Protein AF-A0A1G3IFW0-F1 (afdb_monomer)

Structure (mmCIF, N/CA/C/O backbone):
data_AF-A0A1G3IFW0-F1
#
_entry.id   AF-A0A1G3IFW0-F1
#
loop_
_atom_site.group_PDB
_atom_site.id
_atom_site.type_symbol
_atom_site.label_atom_id
_atom_site.label_alt_id
_atom_site.label_comp_id
_atom_site.label_asym_id
_atom_site.label_entity_id
_atom_site.label_seq_id
_atom_site.pdbx_PDB_ins_code
_atom_site.Cartn_x
_atom_site.Cartn_y
_atom_site.Cartn_z
_atom_site.occupancy
_atom_site.B_iso_or_equiv
_atom_site.auth_seq_id
_atom_site.auth_comp_id
_atom_site.auth_asym_id
_atom_site.auth_atom_id
_atom_site.pdbx_PDB_model_num
ATOM 1 N N . MET A 1 1 ? -4.542 8.418 1.727 1.00 66.94 1 MET A N 1
ATOM 2 C CA . MET A 1 1 ? -5.024 7.397 2.694 1.00 66.94 1 MET A CA 1
ATOM 3 C C . MET A 1 1 ? -3.817 6.764 3.366 1.00 66.94 1 MET A C 1
ATOM 5 O O . MET A 1 1 ? -2.905 6.359 2.661 1.00 66.94 1 MET A O 1
ATOM 9 N N . THR A 1 2 ? -3.795 6.661 4.694 1.00 88.00 2 THR A N 1
ATOM 10 C CA . THR A 1 2 ? -2.647 6.085 5.414 1.00 88.00 2 THR A CA 1
ATOM 11 C C . THR A 1 2 ? -2.988 4.692 5.927 1.00 88.00 2 THR A C 1
ATOM 13 O O . THR A 1 2 ? -3.909 4.542 6.724 1.00 88.00 2 THR A O 1
ATOM 16 N N . ILE A 1 3 ? -2.222 3.674 5.521 1.00 90.44 3 ILE A N 1
ATOM 17 C CA . ILE A 1 3 ? -2.316 2.327 6.105 1.00 90.44 3 ILE A CA 1
ATOM 18 C C . ILE A 1 3 ? -1.508 2.322 7.412 1.00 90.44 3 ILE A C 1
ATOM 20 O O . ILE A 1 3 ? -0.302 2.582 7.355 1.00 90.44 3 ILE A O 1
ATOM 24 N N . PRO A 1 4 ? -2.102 2.034 8.587 1.00 94.00 4 PRO A N 1
ATOM 25 C CA . PRO A 1 4 ? -1.381 2.029 9.859 1.00 94.00 4 PRO A CA 1
ATOM 26 C C . PRO A 1 4 ? -0.168 1.090 9.853 1.00 94.00 4 PRO A C 1
ATOM 28 O O . PRO A 1 4 ? -0.216 0.004 9.278 1.00 94.00 4 PRO A O 1
ATOM 31 N N . LYS A 1 5 ? 0.909 1.473 10.554 1.00 93.12 5 LYS A N 1
ATOM 32 C CA . LYS A 1 5 ? 2.176 0.715 10.590 1.00 93.12 5 LYS A CA 1
ATOM 33 C C . LYS A 1 5 ? 1.979 -0.766 10.941 1.00 93.12 5 LYS A C 1
ATOM 35 O O . LYS A 1 5 ? 2.499 -1.621 10.238 1.00 93.12 5 LYS A O 1
ATOM 40 N N . LYS A 1 6 ? 1.153 -1.053 11.954 1.00 94.69 6 LYS A N 1
ATOM 41 C CA . LYS A 1 6 ? 0.834 -2.426 12.382 1.00 94.69 6 LYS A CA 1
ATOM 42 C C . LYS A 1 6 ? 0.224 -3.271 11.261 1.00 94.69 6 LYS A C 1
ATOM 44 O O . LYS A 1 6 ? 0.537 -4.447 11.146 1.00 94.69 6 LYS A O 1
ATOM 49 N N . VAL A 1 7 ? -0.633 -2.667 10.434 1.00 92.75 7 VAL A N 1
ATOM 50 C CA . VAL A 1 7 ? -1.253 -3.355 9.295 1.00 92.75 7 VAL A CA 1
ATOM 51 C C . VAL A 1 7 ? -0.203 -3.617 8.220 1.00 92.75 7 VAL A C 1
ATOM 53 O O . VAL A 1 7 ? -0.108 -4.741 7.746 1.00 92.75 7 VAL A O 1
ATOM 56 N N . ARG A 1 8 ? 0.638 -2.626 7.889 1.00 93.00 8 ARG A N 1
ATOM 57 C CA . ARG A 1 8 ? 1.712 -2.803 6.894 1.00 93.00 8 ARG A CA 1
ATOM 58 C C . ARG A 1 8 ? 2.666 -3.936 7.267 1.00 93.00 8 ARG A C 1
ATOM 60 O O . ARG A 1 8 ? 2.980 -4.763 6.421 1.00 93.00 8 ARG A O 1
ATOM 67 N N . GLU A 1 9 ? 3.086 -3.991 8.528 1.00 93.94 9 GLU A N 1
ATOM 68 C CA . GLU A 1 9 ? 3.983 -5.036 9.033 1.00 93.94 9 GLU A CA 1
ATOM 69 C C . GLU A 1 9 ? 3.332 -6.424 8.987 1.00 93.94 9 GLU A C 1
ATOM 71 O O . GLU A 1 9 ? 3.983 -7.380 8.572 1.00 93.94 9 GLU A O 1
ATOM 76 N N . ALA A 1 10 ? 2.044 -6.530 9.333 1.00 93.69 10 ALA A N 1
ATOM 77 C CA . ALA A 1 10 ? 1.314 -7.799 9.350 1.00 93.69 10 ALA A CA 1
ATOM 78 C C . ALA A 1 10 ? 1.185 -8.461 7.967 1.00 93.69 10 ALA A C 1
ATOM 80 O O . ALA A 1 10 ? 1.076 -9.681 7.888 1.00 93.69 10 ALA A O 1
ATOM 81 N N . ILE A 1 11 ? 1.192 -7.671 6.889 1.00 91.12 11 ILE A N 1
ATOM 82 C CA . ILE A 1 11 ? 1.101 -8.171 5.507 1.00 91.12 11 ILE A CA 1
ATOM 83 C C . ILE A 1 11 ? 2.361 -7.885 4.676 1.00 91.12 11 ILE A C 1
ATOM 85 O O . ILE A 1 11 ? 2.321 -7.959 3.448 1.00 91.12 11 ILE A O 1
ATOM 89 N N . HIS A 1 12 ? 3.483 -7.583 5.341 1.00 91.75 12 HIS A N 1
ATOM 90 C CA . HIS A 1 12 ? 4.795 -7.353 4.723 1.00 91.75 12 HIS A CA 1
ATOM 91 C C . HIS A 1 12 ? 4.778 -6.320 3.579 1.00 91.75 12 HIS A C 1
ATOM 93 O O . HIS A 1 12 ? 5.384 -6.532 2.521 1.00 91.75 12 HIS A O 1
ATOM 99 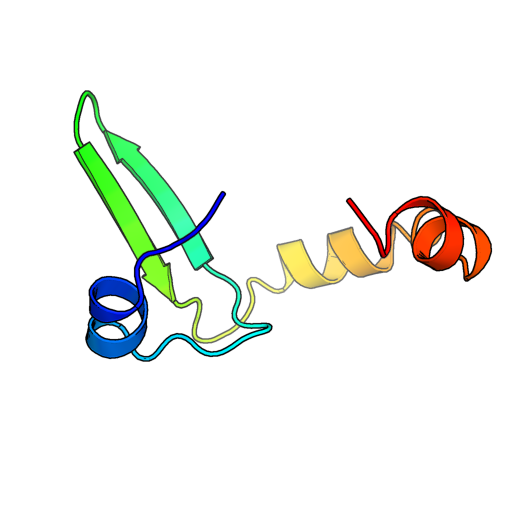N N . LEU A 1 13 ? 4.063 -5.211 3.797 1.00 92.31 13 LEU A N 1
ATOM 100 C CA . LEU A 1 13 ? 4.021 -4.071 2.886 1.00 92.31 13 LEU A CA 1
ATOM 101 C C . LEU A 1 13 ? 5.180 -3.102 3.125 1.00 92.31 13 LEU A C 1
ATOM 103 O O . LEU A 1 13 ? 5.414 -2.638 4.244 1.00 92.31 13 LEU A O 1
ATOM 107 N N . SER A 1 14 ? 5.810 -2.723 2.025 1.00 90.25 14 SER A N 1
ATOM 108 C CA . SER A 1 14 ? 6.832 -1.694 1.890 1.00 90.25 14 SER A CA 1
ATOM 109 C C . SER A 1 14 ? 6.311 -0.547 1.020 1.00 90.25 14 SER A C 1
ATOM 111 O O . SER A 1 14 ? 5.321 -0.684 0.300 1.00 90.25 14 SER A O 1
ATOM 113 N N . ALA A 1 15 ? 6.974 0.609 1.083 1.00 86.81 15 ALA A N 1
ATOM 114 C CA . ALA A 1 15 ? 6.682 1.703 0.160 1.00 86.81 15 ALA A CA 1
ATOM 115 C C . ALA A 1 15 ? 6.895 1.240 -1.293 1.00 86.81 15 ALA A C 1
ATOM 117 O O . ALA A 1 15 ? 7.883 0.567 -1.583 1.00 86.81 15 ALA A O 1
ATOM 118 N N . GLY A 1 16 ? 5.958 1.584 -2.179 1.00 84.19 16 GLY A N 1
ATOM 119 C CA . GLY A 1 16 ? 5.964 1.157 -3.581 1.00 84.19 16 GLY A CA 1
ATOM 120 C C . GLY A 1 16 ? 5.282 -0.189 -3.861 1.00 84.19 16 GLY A C 1
ATOM 121 O O . GLY A 1 16 ? 5.124 -0.544 -5.026 1.00 84.19 16 GLY A O 1
ATOM 122 N N . ASP A 1 17 ? 4.837 -0.932 -2.841 1.00 86.81 17 ASP A N 1
ATOM 123 C CA . ASP A 1 17 ? 4.032 -2.136 -3.066 1.00 86.81 17 ASP A CA 1
ATOM 124 C C . ASP A 1 17 ? 2.623 -1.795 -3.570 1.00 86.81 17 ASP A C 1
ATOM 126 O O . ASP A 1 17 ? 1.957 -0.891 -3.062 1.00 86.81 17 ASP A O 1
ATOM 130 N N . VAL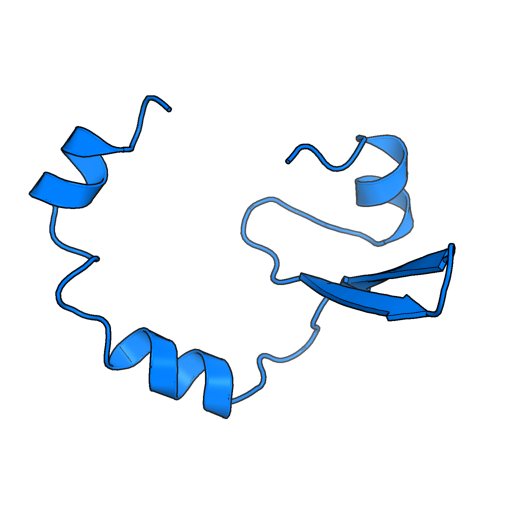 A 1 18 ? 2.130 -2.598 -4.515 1.00 84.75 18 VAL A N 1
ATOM 131 C CA . VAL A 1 18 ? 0.744 -2.526 -4.993 1.00 84.75 18 VAL A CA 1
ATOM 132 C C . VAL A 1 18 ? -0.159 -3.358 -4.083 1.00 84.75 18 VAL A C 1
ATOM 134 O O . VAL A 1 18 ? 0.150 -4.507 -3.745 1.00 84.75 18 VAL A O 1
ATOM 137 N N . VAL A 1 19 ? -1.302 -2.784 -3.705 1.00 88.62 19 VAL A N 1
ATOM 138 C CA . VAL A 1 19 ? -2.289 -3.408 -2.817 1.00 88.62 19 VAL A CA 1
ATOM 139 C C . VAL A 1 19 ? -3.634 -3.482 -3.526 1.00 88.62 19 VAL A C 1
ATOM 141 O O . VAL A 1 19 ? -4.127 -2.472 -4.019 1.00 88.62 19 VAL A O 1
ATOM 144 N N . ALA A 1 20 ? -4.232 -4.671 -3.553 1.00 87.06 20 ALA A N 1
ATOM 145 C CA . ALA A 1 20 ? -5.626 -4.839 -3.941 1.00 87.06 20 ALA A CA 1
ATOM 146 C C . ALA A 1 20 ? -6.527 -4.535 -2.737 1.00 87.06 20 ALA A C 1
ATOM 148 O O . ALA A 1 20 ? -6.232 -4.969 -1.616 1.00 87.06 20 ALA A O 1
ATOM 149 N N . VAL A 1 21 ? -7.599 -3.783 -2.985 1.00 90.44 21 VAL A N 1
ATOM 150 C CA . VAL A 1 21 ? -8.599 -3.406 -1.984 1.00 90.44 21 VAL A CA 1
ATOM 151 C C . VAL A 1 21 ? -9.953 -3.911 -2.454 1.00 90.44 21 VAL A C 1
ATOM 153 O O . VAL A 1 21 ? -10.455 -3.447 -3.473 1.00 90.44 21 VAL A O 1
ATOM 156 N N . ASP A 1 22 ? -10.540 -4.826 -1.693 1.00 91.06 22 ASP A N 1
ATOM 157 C CA . ASP A 1 22 ? -11.873 -5.364 -1.960 1.00 91.06 22 ASP A CA 1
ATOM 158 C C . ASP A 1 22 ? -12.821 -4.963 -0.825 1.00 91.06 22 ASP A C 1
ATOM 160 O O . ASP A 1 22 ? -12.439 -4.979 0.353 1.00 91.06 22 ASP A O 1
ATOM 164 N N . VAL A 1 23 ? -14.053 -4.594 -1.184 1.00 94.25 23 VAL A N 1
ATOM 165 C CA . VAL A 1 23 ? -15.085 -4.123 -0.251 1.00 94.25 23 VAL A CA 1
ATOM 166 C C . VAL A 1 23 ? -16.308 -5.026 -0.341 1.00 94.25 23 VAL A C 1
ATOM 168 O O . VAL A 1 23 ? -16.919 -5.151 -1.400 1.00 94.25 23 VAL A O 1
ATOM 171 N N . 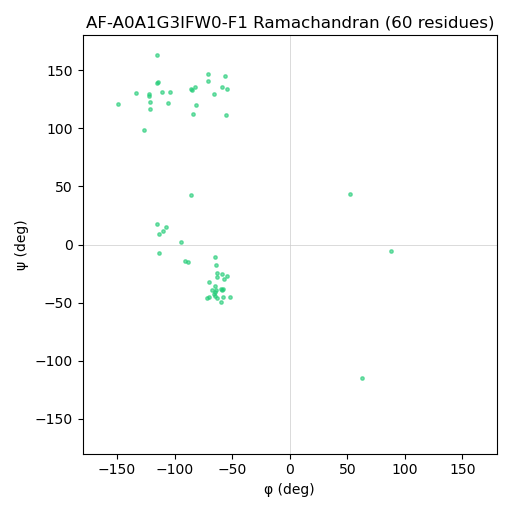GLU A 1 24 ? -16.694 -5.607 0.790 1.00 95.44 24 GLU A N 1
ATOM 172 C CA . GLU A 1 24 ? -17.893 -6.429 0.939 1.00 95.44 24 GLU A CA 1
ATOM 173 C C . GLU A 1 24 ? -18.727 -5.887 2.103 1.00 95.44 24 GLU A C 1
ATOM 175 O O . GLU A 1 24 ? -18.441 -6.146 3.273 1.00 95.44 24 GLU A O 1
ATOM 180 N N . GLY A 1 25 ? -19.754 -5.094 1.784 1.00 95.31 25 GLY A N 1
ATOM 181 C CA . GLY A 1 25 ? -20.594 -4.444 2.791 1.00 95.31 25 GLY A CA 1
ATOM 182 C C . GLY A 1 25 ? -19.796 -3.469 3.660 1.00 95.31 25 GLY A C 1
ATOM 183 O O . GLY A 1 25 ? -19.308 -2.453 3.168 1.00 95.31 25 GLY A O 1
ATOM 184 N N . ASP A 1 26 ? -19.678 -3.775 4.952 1.00 95.50 26 ASP A N 1
ATOM 185 C CA . ASP A 1 26 ? -18.915 -3.007 5.944 1.00 95.50 26 ASP A CA 1
ATOM 186 C C . ASP A 1 26 ? -17.478 -3.521 6.145 1.00 95.50 26 ASP A C 1
ATOM 188 O O . ASP A 1 26 ? -16.725 -2.984 6.964 1.00 95.50 26 ASP A O 1
ATOM 192 N N . ARG A 1 27 ? -17.068 -4.545 5.387 1.00 94.62 27 ARG A N 1
ATOM 193 C CA . ARG A 1 27 ? -15.743 -5.152 5.482 1.00 94.62 27 ARG A CA 1
ATOM 194 C C . ARG A 1 27 ? -14.848 -4.719 4.328 1.00 94.62 27 ARG A C 1
ATOM 196 O O . ARG A 1 27 ? -15.205 -4.832 3.161 1.00 94.62 27 ARG A O 1
ATOM 203 N N . VAL A 1 28 ? -13.632 -4.303 4.676 1.00 93.31 28 VAL A N 1
ATOM 204 C CA . VAL A 1 28 ? -12.550 -4.031 3.723 1.00 93.31 28 VAL A CA 1
ATOM 205 C C . VAL A 1 28 ? -11.472 -5.092 3.886 1.00 93.31 28 VAL A C 1
ATOM 207 O O . VAL A 1 28 ? -11.029 -5.369 5.006 1.00 93.31 28 VAL A O 1
ATOM 210 N N . SER A 1 29 ? -11.032 -5.677 2.776 1.00 92.00 29 SER A N 1
ATOM 211 C CA . SER A 1 29 ? -9.884 -6.580 2.744 1.00 92.00 29 SER A CA 1
ATOM 212 C C . SER A 1 29 ? -8.744 -5.971 1.929 1.00 92.00 29 SER A C 1
ATOM 214 O O . SER A 1 29 ? -8.962 -5.311 0.916 1.00 92.00 29 SER A O 1
ATOM 216 N N . LEU A 1 30 ? -7.520 -6.147 2.429 1.00 90.94 30 LEU A N 1
ATOM 217 C CA . LEU A 1 30 ? -6.295 -5.625 1.831 1.00 90.94 30 LEU A CA 1
ATOM 218 C C . LEU A 1 30 ? -5.348 -6.787 1.550 1.00 90.94 30 LEU A C 1
ATOM 220 O O . LEU A 1 30 ? -5.062 -7.584 2.449 1.00 90.94 30 LEU A O 1
ATOM 224 N N . ARG A 1 31 ? -4.823 -6.857 0.326 1.00 89.25 31 ARG A N 1
ATOM 225 C CA . ARG A 1 31 ? -3.877 -7.897 -0.100 1.00 89.25 31 ARG A CA 1
ATOM 226 C C . ARG A 1 31 ? -2.701 -7.285 -0.851 1.00 89.25 31 ARG A C 1
ATOM 228 O O . ARG A 1 31 ? -2.901 -6.565 -1.825 1.00 89.25 31 ARG A O 1
ATOM 235 N N . LYS A 1 32 ? -1.473 -7.645 -0.460 1.00 88.69 32 LYS A N 1
ATOM 236 C CA . LYS A 1 32 ? -0.271 -7.358 -1.256 1.00 88.69 32 LYS A CA 1
ATOM 237 C C . LYS A 1 32 ? -0.321 -8.134 -2.574 1.00 88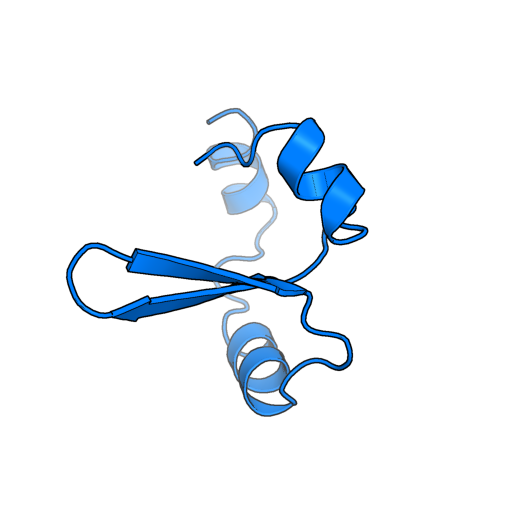.69 32 LYS A C 1
ATOM 239 O O . LYS A 1 32 ? -0.536 -9.348 -2.578 1.00 88.69 32 LYS A O 1
ATOM 244 N N . VAL A 1 33 ? -0.110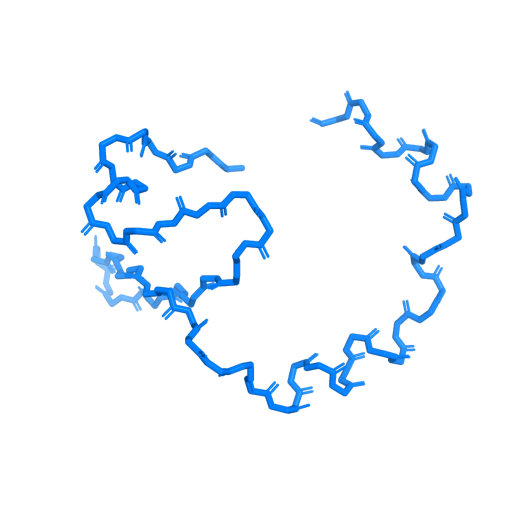 -7.444 -3.688 1.00 86.50 33 VAL A N 1
ATOM 245 C CA . VAL A 1 33 ? -0.048 -8.060 -5.017 1.00 86.50 33 VAL A CA 1
ATOM 246 C C . VAL A 1 33 ? 1.375 -8.578 -5.247 1.00 86.50 33 VAL A C 1
ATOM 248 O O . VAL A 1 33 ? 2.320 -7.800 -5.308 1.00 86.50 33 VAL A O 1
ATOM 251 N N . THR A 1 34 ? 1.549 -9.900 -5.320 1.00 74.88 34 THR A N 1
ATOM 252 C CA . THR A 1 34 ? 2.871 -10.560 -5.376 1.00 74.88 34 THR A CA 1
ATOM 253 C C . THR A 1 34 ? 3.437 -10.735 -6.788 1.00 74.88 34 THR A C 1
ATOM 255 O O . THR A 1 34 ? 4.635 -10.941 -6.950 1.00 74.88 34 THR A O 1
ATOM 258 N N . SER A 1 35 ? 2.612 -10.581 -7.815 1.00 64.31 35 SER A N 1
ATOM 259 C CA . SER A 1 35 ? 3.014 -10.437 -9.213 1.00 64.31 35 SER A CA 1
ATOM 260 C C . SER A 1 35 ? 1.957 -9.566 -9.868 1.00 64.31 35 SER A C 1
ATOM 262 O O . SER A 1 35 ? 0.769 -9.873 -9.764 1.00 64.31 35 SER A O 1
ATOM 264 N N . GLY A 1 36 ? 2.381 -8.429 -10.420 1.00 59.47 36 GLY A N 1
ATOM 265 C CA . GLY A 1 36 ? 1.470 -7.451 -10.999 1.00 59.47 36 GLY A CA 1
ATOM 266 C C . GLY A 1 36 ? 0.583 -8.123 -12.032 1.00 59.47 36 GLY A C 1
ATOM 267 O O . GLY A 1 36 ? 1.073 -8.898 -12.844 1.00 59.47 36 GLY A O 1
ATOM 268 N N . ASP A 1 37 ? -0.711 -7.843 -11.968 1.00 65.94 37 ASP A N 1
ATOM 269 C CA . ASP A 1 37 ? -1.593 -8.105 -13.089 1.00 65.94 37 ASP A CA 1
ATOM 270 C C . ASP A 1 37 ? -0.992 -7.373 -14.297 1.00 65.94 37 ASP A C 1
ATOM 272 O O . ASP A 1 37 ? -0.878 -6.141 -14.285 1.00 65.94 37 ASP A O 1
ATOM 276 N N . ASP A 1 38 ? -0.498 -8.126 -15.282 1.00 68.50 38 ASP A N 1
ATOM 277 C CA . ASP A 1 38 ? 0.166 -7.574 -16.466 1.00 68.50 38 ASP A CA 1
ATOM 278 C C . ASP A 1 38 ? -0.733 -6.550 -17.166 1.00 68.50 38 ASP A C 1
ATOM 280 O O . ASP A 1 38 ? -0.238 -5.588 -17.752 1.00 68.50 38 ASP A O 1
ATOM 284 N N . TYR A 1 39 ? -2.053 -6.689 -17.011 1.00 68.94 39 TYR A N 1
ATOM 285 C CA . TYR A 1 39 ? -3.035 -5.716 -17.456 1.00 68.94 39 TYR A CA 1
ATOM 286 C C . TYR A 1 39 ? -2.848 -4.343 -16.799 1.00 68.94 39 TYR A C 1
ATOM 288 O O . TYR A 1 39 ? -2.761 -3.331 -17.491 1.00 68.94 39 TYR A O 1
ATOM 296 N N . VAL A 1 40 ? -2.722 -4.288 -15.470 1.00 71.62 40 VAL A N 1
ATOM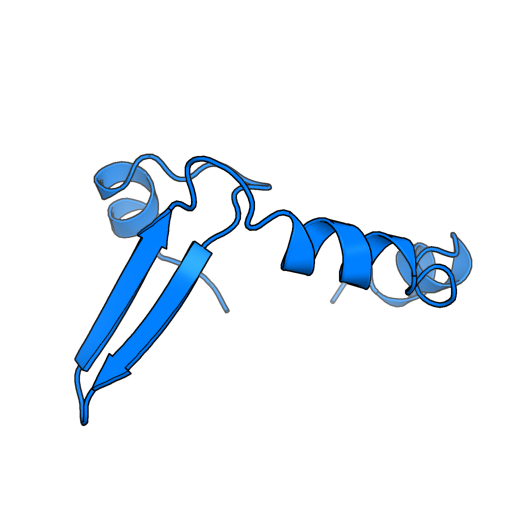 297 C CA . VAL A 1 40 ? -2.539 -3.024 -14.734 1.00 71.62 40 VAL A CA 1
ATOM 298 C C . VAL A 1 40 ? -1.217 -2.365 -15.124 1.00 71.62 40 VAL A C 1
ATOM 300 O O . VAL A 1 40 ? -1.161 -1.150 -15.312 1.00 71.62 40 VAL A O 1
ATOM 303 N N . ARG A 1 41 ? -0.158 -3.163 -15.305 1.00 69.94 41 ARG A N 1
ATOM 304 C CA . ARG A 1 41 ? 1.144 -2.658 -15.768 1.00 69.94 41 ARG A CA 1
ATOM 305 C C . ARG A 1 41 ? 1.076 -2.117 -17.194 1.00 69.94 41 ARG A C 1
ATOM 307 O O . ARG A 1 41 ? 1.627 -1.052 -17.459 1.00 69.94 41 ARG A O 1
ATOM 314 N N . ALA A 1 42 ? 0.390 -2.821 -18.089 1.00 75.44 42 ALA A N 1
ATOM 315 C CA . ALA A 1 42 ? 0.214 -2.402 -19.473 1.00 75.44 42 ALA A CA 1
ATOM 316 C C . ALA A 1 42 ? -0.600 -1.106 -19.576 1.00 75.44 42 ALA A C 1
ATOM 318 O O . ALA A 1 42 ? -0.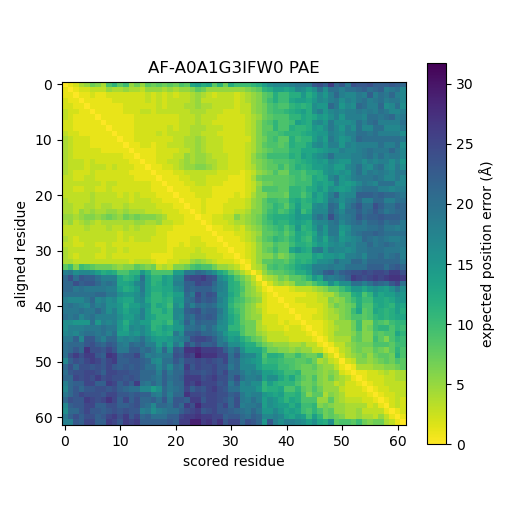196 -0.198 -20.293 1.00 75.44 42 ALA A O 1
ATOM 319 N N . VAL A 1 43 ? -1.695 -0.980 -18.818 1.00 79.31 43 VAL A N 1
ATOM 320 C CA . VAL A 1 43 ? -2.509 0.246 -18.786 1.00 79.31 43 VAL A CA 1
ATOM 321 C C . VAL A 1 43 ? -1.701 1.420 -18.234 1.00 79.31 43 VAL A C 1
ATOM 323 O O . VAL A 1 43 ? -1.671 2.478 -18.858 1.00 79.31 43 VAL A O 1
ATOM 326 N N . HIS A 1 44 ? -0.976 1.236 -17.127 1.00 75.38 44 HIS A N 1
ATOM 327 C CA . HIS A 1 44 ? -0.120 2.289 -16.573 1.00 75.38 44 HIS A CA 1
ATOM 328 C C . HIS A 1 44 ? 0.942 2.762 -17.576 1.00 75.38 44 HIS A C 1
ATOM 330 O O . HIS A 1 44 ? 1.199 3.955 -17.682 1.00 75.38 44 HIS A O 1
ATOM 336 N N . ALA A 1 45 ? 1.533 1.850 -18.353 1.00 76.81 45 ALA A N 1
ATOM 337 C CA . ALA A 1 45 ? 2.515 2.206 -19.378 1.00 76.81 45 ALA A CA 1
ATOM 338 C C . ALA A 1 45 ? 1.939 3.073 -20.515 1.00 76.81 45 ALA A C 1
ATOM 340 O O . ALA A 1 45 ? 2.707 3.697 -21.240 1.00 76.81 45 ALA A O 1
ATOM 341 N N . THR A 1 46 ? 0.611 3.125 -20.675 1.00 81.38 46 THR A N 1
ATOM 342 C CA . THR A 1 46 ? -0.056 4.000 -21.655 1.00 81.38 46 THR A CA 1
ATOM 343 C C . THR A 1 46 ? -0.437 5.372 -21.102 1.00 81.38 46 THR A C 1
ATOM 345 O O . THR A 1 46 ? -0.717 6.274 -21.882 1.00 81.38 46 THR A O 1
ATOM 348 N N . LEU A 1 47 ? -0.411 5.567 -19.779 1.00 81.25 47 LEU A N 1
ATOM 349 C CA . LEU A 1 47 ? -0.735 6.840 -19.124 1.00 81.25 47 LEU A CA 1
ATOM 350 C C . LEU A 1 47 ? 0.492 7.765 -19.045 1.00 81.25 47 LEU A C 1
ATOM 352 O O . LEU A 1 47 ? 0.740 8.391 -18.019 1.00 81.25 47 LEU A O 1
ATOM 356 N N . THR A 1 48 ? 1.276 7.844 -20.124 1.00 69.88 48 THR A N 1
ATOM 357 C CA . THR A 1 48 ? 2.541 8.602 -20.153 1.00 69.88 48 THR A CA 1
ATOM 358 C C . THR A 1 48 ? 2.350 10.100 -19.928 1.00 69.88 48 THR A C 1
ATOM 360 O O . THR A 1 48 ? 3.265 10.760 -19.450 1.00 69.88 48 THR A O 1
ATOM 363 N N . GLU A 1 49 ? 1.156 10.611 -20.235 1.00 64.75 49 GLU A N 1
ATOM 364 C CA . GLU A 1 49 ? 0.749 12.015 -20.084 1.00 64.75 49 GLU A CA 1
ATOM 365 C C . GLU A 1 49 ? 0.709 12.511 -18.628 1.00 64.75 49 GLU A C 1
ATOM 367 O O . GLU A 1 49 ? 0.570 13.706 -18.432 1.00 64.75 49 GLU A O 1
ATOM 372 N N . TRP A 1 50 ? 0.815 11.618 -17.634 1.00 65.94 50 TRP A N 1
ATOM 373 C CA . TRP A 1 50 ? 0.774 11.942 -16.194 1.00 65.94 50 TRP A CA 1
ATOM 374 C C . TRP A 1 50 ? 2.104 11.674 -15.474 1.00 65.94 50 TRP A C 1
ATOM 376 O O . TRP A 1 50 ? 2.168 11.644 -14.246 1.00 65.94 50 TRP A O 1
ATOM 386 N N . THR A 1 51 ? 3.155 11.375 -16.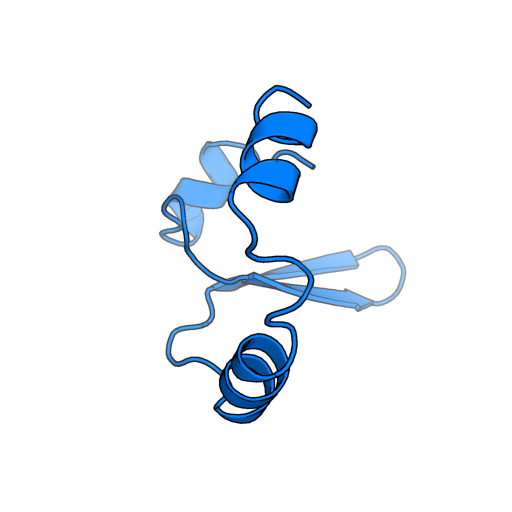239 1.00 64.62 51 THR A N 1
ATOM 387 C CA . THR A 1 51 ? 4.504 11.063 -15.731 1.00 64.62 51 THR A CA 1
ATOM 388 C C . THR A 1 51 ? 5.503 12.173 -16.045 1.00 64.62 51 THR A C 1
ATOM 390 O O . THR A 1 51 ? 6.711 11.955 -15.915 1.00 64.62 51 THR A O 1
ATOM 393 N N . ASP A 1 52 ? 5.025 13.335 -16.496 1.00 72.81 52 ASP A N 1
ATOM 394 C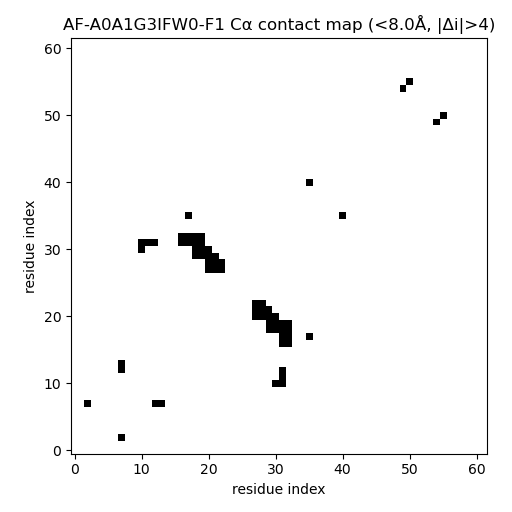 CA . ASP A 1 52 ? 5.908 14.449 -16.816 1.00 72.81 52 ASP A CA 1
ATOM 395 C C . ASP A 1 52 ? 6.493 15.038 -15.519 1.00 72.81 52 ASP A C 1
ATOM 397 O O . ASP A 1 52 ? 5.840 15.029 -14.468 1.00 72.81 52 ASP A O 1
ATOM 401 N N . PRO A 1 53 ? 7.739 15.534 -15.546 1.00 73.31 53 PRO A N 1
ATOM 402 C CA . PRO A 1 53 ? 8.362 16.127 -14.372 1.00 73.31 53 PRO A CA 1
ATOM 403 C C . PRO A 1 53 ? 7.568 17.323 -13.825 1.00 73.31 53 PRO A C 1
ATOM 405 O O . PRO A 1 53 ? 7.626 17.582 -12.624 1.00 73.31 53 PRO A O 1
ATOM 408 N N . GLU A 1 54 ? 6.790 17.998 -14.667 1.00 76.81 54 GLU A N 1
ATOM 409 C CA . GLU A 1 54 ? 5.847 19.054 -14.305 1.00 76.81 54 GLU A CA 1
ATOM 410 C C . GLU A 1 54 ? 4.694 18.542 -13.421 1.00 76.81 54 GLU A C 1
ATOM 412 O O . GLU A 1 54 ? 4.269 19.250 -12.504 1.00 76.81 54 GLU A O 1
ATOM 417 N N . ASP A 1 55 ? 4.214 17.312 -13.637 1.00 72.94 55 ASP A N 1
ATOM 418 C CA . ASP A 1 55 ? 3.211 16.685 -12.767 1.00 72.94 55 ASP A CA 1
ATOM 419 C C . ASP A 1 55 ? 3.833 16.300 -11.421 1.00 72.94 55 ASP A C 1
ATOM 421 O O . ASP A 1 55 ? 3.286 16.604 -10.359 1.00 72.94 55 ASP A O 1
ATOM 425 N N . GLU A 1 56 ? 5.013 15.680 -11.438 1.00 74.06 56 GLU A N 1
ATOM 426 C CA . GLU A 1 56 ? 5.728 15.322 -10.209 1.00 74.06 56 GLU A CA 1
ATOM 427 C C . GLU A 1 56 ? 6.033 16.576 -9.361 1.00 74.06 56 GLU A C 1
ATOM 429 O O . GLU A 1 56 ? 5.907 16.545 -8.136 1.00 74.06 56 GLU A O 1
ATOM 434 N N . GLU A 1 57 ? 6.376 17.704 -9.996 1.00 77.81 57 GLU A N 1
ATOM 435 C CA . GLU A 1 57 ? 6.588 18.997 -9.330 1.00 77.81 57 GLU A CA 1
ATOM 436 C C . GLU A 1 57 ? 5.291 19.581 -8.748 1.00 77.81 57 GLU A C 1
ATOM 438 O O . GLU A 1 57 ? 5.306 20.110 -7.634 1.00 77.81 57 GLU A O 1
ATOM 443 N N . ALA A 1 58 ? 4.160 19.446 -9.445 1.00 77.81 58 ALA A N 1
ATOM 444 C CA . ALA A 1 58 ? 2.870 19.952 -8.980 1.00 77.81 58 ALA A CA 1
ATOM 445 C C . ALA A 1 58 ? 2.298 19.165 -7.786 1.00 77.81 58 ALA A C 1
ATOM 447 O O . ALA A 1 58 ? 1.605 19.745 -6.943 1.00 77.81 58 ALA A O 1
ATOM 448 N N . TRP A 1 59 ? 2.573 17.858 -7.703 1.00 76.62 59 TRP A N 1
ATOM 449 C CA . TRP A 1 59 ? 1.885 16.950 -6.774 1.00 76.62 59 TRP A CA 1
ATOM 450 C C . TRP A 1 59 ? 2.765 16.371 -5.655 1.00 76.62 59 TRP A C 1
ATOM 452 O O . TRP A 1 59 ? 2.232 15.753 -4.736 1.00 76.62 59 TRP A O 1
ATOM 462 N N . ARG A 1 60 ? 4.088 16.587 -5.678 1.00 72.75 60 ARG A N 1
ATOM 463 C CA . ARG A 1 60 ? 5.049 16.030 -4.698 1.00 72.75 60 ARG A CA 1
ATOM 464 C C . ARG A 1 60 ? 4.769 16.388 -3.228 1.00 72.75 60 ARG A C 1
ATOM 466 O O . ARG A 1 60 ? 5.136 15.608 -2.349 1.00 72.75 60 ARG A O 1
ATOM 473 N N . ASP A 1 61 ? 4.171 17.548 -2.965 1.00 69.56 61 ASP A N 1
ATOM 474 C CA . ASP A 1 61 ? 3.994 18.106 -1.612 1.00 69.56 61 ASP A CA 1
ATOM 475 C C . ASP A 1 61 ? 2.536 18.052 -1.095 1.00 69.56 61 ASP A C 1
ATOM 477 O O . ASP A 1 61 ? 2.201 18.711 -0.104 1.00 69.56 61 ASP A O 1
ATOM 481 N N . LEU A 1 62 ? 1.669 17.267 -1.747 1.00 66.38 62 LEU A N 1
ATOM 482 C CA . LEU A 1 62 ? 0.278 16.997 -1.340 1.00 66.38 62 LEU A CA 1
ATOM 483 C C . LEU A 1 62 ? 0.128 15.638 -0.637 1.00 66.38 62 LEU A C 1
ATOM 485 O O . LEU A 1 62 ? -0.662 15.574 0.337 1.00 66.38 62 LEU A O 1
#

Radius of gyration: 14.71 Å; Cα contacts (8 Å, |Δi|>4): 32; chains: 1; bounding box: 29×30×34 Å

Sequence (62 aa):
MTIPKKVREAIHLSAGDVVAVDVEGDRVSLRKVTSGDDYVRAVHATLTEWTDPEDEEAWRDL

Solvent-accessible surface area (backbone atoms only — not comparable to full-atom values): 4196 Å² total; per-residue (Å²): 137,85,80,55,68,71,58,31,62,75,62,72,58,57,93,90,63,55,68,50,78,50,78,59,92,96,44,76,48,80,42,71,57,89,68,76,59,65,64,60,56,54,54,57,70,68,51,59,89,72,68,43,71,69,48,52,67,73,54,73,89,116

pLDDT: mean 81.79, std 10.57, range [59.47, 95.5]

Nearest PDB structures (foldseek):
  1yfb-assembly1_A  TM=7.324E-01  e=5.020E-02  Bacillus subtilis
  1ub4-assembly1_C-2  TM=8.269E-01  e=1.661E-01  Escherichia coli
  1mvf-assembly2_D  TM=7.584E-01  e=3.689E-01  Escherichia coli
  2ro4-assembly1_B  TM=7.170E-01  e=2.828E-01  Bacillus subtilis
  2mrn-assembly1_B  TM=6.995E-01  e=3.943E-01  Escherichia coli K-12

Foldseek 3Di:
DDDDPVRCVVQVHDPPWDWDWDDDPPDIDIHTDPDDPVVVVVVVVVVVVCVDVVNCVVPVVD

Mean predicted aligned error: 10.88 Å

Secondary structure (DSSP, 8-state):
----HHHHHHTT--TT--EEEEEETTEEEEEE-SS--HHHHHHHHH-GGG-SHHHHHHHTT-